Protein AF-A0A6G7VFI0-F1 (afdb_monomer_lite)

Structure (mmCIF, N/CA/C/O backbone):
data_AF-A0A6G7VFI0-F1
#
_entry.id   AF-A0A6G7VFI0-F1
#
loop_
_atom_site.group_PDB
_atom_site.id
_atom_site.type_symbol
_atom_site.label_atom_id
_atom_site.label_alt_id
_atom_site.label_comp_id
_atom_site.label_asym_id
_atom_site.label_entity_id
_atom_site.label_seq_id
_atom_site.pdbx_PDB_ins_code
_atom_site.Cartn_x
_atom_site.Cartn_y
_atom_site.Cartn_z
_atom_site.occupancy
_atom_site.B_iso_or_equiv
_atom_site.auth_seq_id
_atom_site.auth_comp_id
_atom_site.auth_asym_id
_atom_site.auth_atom_id
_atom_site.pdbx_PDB_model_num
ATOM 1 N N . MET A 1 1 ? 1.773 -13.039 -9.405 1.00 52.56 1 MET A N 1
ATOM 2 C CA . MET A 1 1 ? 1.370 -11.968 -8.465 1.00 52.56 1 MET A CA 1
ATOM 3 C C . MET A 1 1 ? -0.123 -11.986 -8.115 1.00 52.56 1 MET A C 1
ATOM 5 O O . MET A 1 1 ? -0.475 -11.461 -7.069 1.00 52.56 1 MET A O 1
ATOM 9 N N . ARG A 1 2 ? -0.997 -12.637 -8.907 1.00 51.47 2 ARG A N 1
ATOM 10 C CA . ARG A 1 2 ? -2.443 -12.741 -8.614 1.00 51.47 2 ARG A CA 1
ATOM 11 C C . ARG A 1 2 ? -2.780 -13.396 -7.259 1.00 51.47 2 ARG A C 1
ATOM 13 O O . ARG A 1 2 ? -3.745 -12.981 -6.633 1.00 51.47 2 ARG A O 1
ATOM 20 N N . ASP A 1 3 ? -1.955 -14.316 -6.753 1.00 49.97 3 ASP A N 1
ATOM 21 C CA . ASP A 1 3 ? -2.205 -14.974 -5.455 1.00 49.97 3 ASP A CA 1
ATOM 22 C C . ASP A 1 3 ? -1.986 -14.074 -4.225 1.00 49.97 3 ASP A C 1
ATOM 24 O O . ASP A 1 3 ? -2.627 -14.264 -3.196 1.00 49.97 3 ASP A O 1
ATOM 28 N N . ILE A 1 4 ? -1.131 -13.049 -4.318 1.00 53.72 4 ILE A N 1
ATOM 29 C CA . ILE A 1 4 ? -0.863 -12.128 -3.194 1.00 53.72 4 ILE A CA 1
ATOM 30 C C . ILE A 1 4 ? -2.035 -11.153 -3.000 1.00 53.72 4 ILE A C 1
ATOM 32 O O . ILE A 1 4 ? -2.359 -10.759 -1.883 1.00 53.72 4 ILE A O 1
ATOM 36 N N . ILE A 1 5 ? -2.740 -10.835 -4.084 1.00 53.03 5 ILE A N 1
ATOM 37 C CA . ILE A 1 5 ? -3.929 -9.982 -4.082 1.00 53.03 5 ILE A CA 1
ATOM 38 C C . ILE A 1 5 ? -5.110 -10.702 -3.404 1.00 53.03 5 ILE A C 1
ATOM 40 O O . ILE A 1 5 ? -5.925 -10.070 -2.728 1.00 53.03 5 ILE A O 1
ATOM 44 N N . ALA A 1 6 ? -5.175 -12.035 -3.484 1.00 54.34 6 ALA A N 1
ATOM 45 C CA . ALA A 1 6 ? -6.183 -12.825 -2.775 1.00 54.34 6 ALA A CA 1
ATOM 46 C C . ALA A 1 6 ? -6.020 -12.770 -1.238 1.00 54.34 6 ALA A C 1
ATOM 48 O O . ALA A 1 6 ? -7.015 -12.859 -0.520 1.00 54.34 6 ALA A O 1
ATOM 49 N N . LEU A 1 7 ? -4.808 -12.528 -0.716 1.00 52.75 7 LEU A N 1
ATOM 50 C CA . LEU A 1 7 ? -4.559 -12.364 0.727 1.00 52.75 7 LEU A CA 1
ATOM 51 C C . LEU A 1 7 ? -5.041 -11.017 1.291 1.00 52.75 7 LEU A C 1
ATOM 53 O O . LEU A 1 7 ? -5.249 -10.907 2.497 1.00 52.75 7 LEU A O 1
ATOM 57 N N . GLY A 1 8 ? -5.308 -10.013 0.450 1.00 52.78 8 GLY A N 1
ATOM 58 C CA . GLY A 1 8 ? -5.827 -8.704 0.876 1.00 52.78 8 GLY A CA 1
ATOM 59 C C . GLY A 1 8 ? -7.270 -8.716 1.411 1.00 52.78 8 GLY A C 1
ATOM 60 O O . GLY A 1 8 ? -7.904 -7.663 1.468 1.00 52.78 8 GLY A O 1
ATOM 61 N N . LEU A 1 9 ? -7.833 -9.890 1.713 1.00 57.16 9 LEU A N 1
ATOM 62 C CA . LEU A 1 9 ? -9.198 -10.067 2.219 1.00 57.16 9 LEU A CA 1
ATOM 63 C C . LEU A 1 9 ? -9.330 -9.752 3.714 1.00 57.16 9 LEU A C 1
ATOM 65 O O . LEU A 1 9 ? -10.438 -9.497 4.179 1.00 57.16 9 LEU A O 1
ATOM 69 N N . ARG A 1 10 ? -8.224 -9.750 4.467 1.00 66.12 10 ARG A N 1
ATOM 70 C CA . ARG A 1 10 ? -8.226 -9.381 5.887 1.00 66.12 10 ARG A CA 1
ATOM 71 C C . ARG A 1 10 ? -7.400 -8.127 6.108 1.00 66.12 10 ARG A C 1
ATOM 73 O O . ARG A 1 10 ? -6.215 -8.087 5.783 1.00 66.12 10 ARG A O 1
ATOM 80 N N . ALA A 1 11 ? -8.054 -7.114 6.667 1.00 69.12 11 ALA A N 1
ATOM 81 C CA . ALA A 1 11 ? -7.445 -5.864 7.091 1.00 69.12 11 ALA A CA 1
ATOM 82 C C . ALA A 1 11 ? -6.630 -6.083 8.377 1.00 69.12 11 ALA A C 1
ATOM 84 O O . ALA A 1 11 ? -7.032 -5.683 9.467 1.00 69.12 11 ALA A O 1
ATOM 85 N N . GLU A 1 12 ? -5.513 -6.794 8.241 1.00 79.38 12 GLU A N 1
ATOM 86 C CA . GLU A 1 12 ? -4.607 -7.147 9.331 1.00 79.38 12 GLU A CA 1
ATOM 87 C C . GLU A 1 12 ? -3.236 -6.478 9.128 1.00 79.38 12 GLU A C 1
ATOM 89 O O . GLU A 1 12 ? -2.783 -6.347 7.985 1.00 79.38 12 GLU A O 1
ATOM 94 N N . PRO A 1 13 ? -2.543 -6.072 10.210 1.00 79.00 13 PRO A N 1
ATOM 95 C CA . PRO A 1 13 ? -1.251 -5.387 10.115 1.00 79.00 13 PRO A CA 1
ATOM 96 C C . PRO A 1 13 ? -0.196 -6.181 9.334 1.00 79.00 13 PRO A C 1
ATOM 98 O O . PRO A 1 13 ? 0.481 -5.630 8.471 1.00 79.00 13 PRO A O 1
ATOM 101 N N . ASP A 1 14 ? -0.111 -7.488 9.582 1.00 83.38 14 ASP A N 1
ATOM 102 C CA . ASP A 1 14 ? 0.837 -8.391 8.917 1.00 83.38 14 ASP A CA 1
ATOM 103 C C . ASP A 1 14 ? 0.576 -8.489 7.399 1.00 83.38 14 ASP A C 1
ATOM 105 O O . ASP A 1 14 ? 1.501 -8.469 6.583 1.00 83.38 14 ASP A O 1
ATOM 109 N N . THR A 1 15 ? -0.699 -8.489 6.995 1.00 83.88 15 THR A N 1
ATOM 110 C CA . THR A 1 15 ? -1.102 -8.446 5.583 1.00 83.88 15 THR A CA 1
ATOM 111 C C . THR A 1 15 ? -0.697 -7.122 4.936 1.00 83.88 15 THR A C 1
ATOM 113 O O . THR A 1 15 ? -0.191 -7.121 3.814 1.00 83.88 15 THR A O 1
ATOM 116 N N . ALA A 1 16 ? -0.868 -5.997 5.640 1.00 83.81 16 ALA A N 1
ATOM 117 C CA . ALA A 1 16 ? -0.460 -4.677 5.160 1.00 83.81 16 ALA A CA 1
ATOM 118 C C . ALA A 1 16 ? 1.038 -4.641 4.826 1.00 83.81 16 ALA A C 1
ATOM 120 O O . ALA A 1 16 ? 1.431 -4.214 3.740 1.00 83.81 16 ALA A O 1
ATOM 121 N N . GLU A 1 17 ? 1.871 -5.140 5.738 1.00 84.75 17 GLU A N 1
ATOM 122 C CA . GLU A 1 17 ? 3.325 -5.167 5.579 1.00 84.75 17 GLU A CA 1
ATOM 123 C C . GLU A 1 17 ? 3.759 -6.058 4.411 1.00 84.75 17 GLU A C 1
ATOM 125 O O . GLU A 1 17 ? 4.590 -5.649 3.596 1.00 84.75 17 GLU A O 1
ATOM 130 N N . LYS A 1 18 ? 3.151 -7.240 4.263 1.00 86.31 18 LYS A N 1
ATOM 131 C CA . LYS A 1 18 ? 3.430 -8.154 3.143 1.00 86.31 18 LYS A CA 1
ATOM 132 C C . LYS A 1 18 ? 3.061 -7.551 1.788 1.00 86.31 18 LYS A C 1
ATOM 134 O O . LYS A 1 18 ? 3.819 -7.707 0.829 1.00 86.31 18 LYS A O 1
ATOM 139 N N . LEU A 1 19 ? 1.933 -6.844 1.703 1.00 84.19 19 LEU A N 1
ATOM 140 C CA . LEU A 1 19 ? 1.509 -6.162 0.477 1.00 84.19 19 LEU A CA 1
ATOM 141 C C . LEU A 1 19 ? 2.468 -5.022 0.111 1.00 84.19 19 LEU A C 1
ATOM 143 O O . LEU A 1 19 ? 2.912 -4.937 -1.034 1.00 84.19 19 LEU A O 1
ATOM 147 N N . VAL A 1 20 ? 2.861 -4.198 1.086 1.00 88.00 20 VAL A N 1
ATOM 148 C CA . VAL A 1 20 ? 3.849 -3.125 0.883 1.00 88.00 20 VAL A CA 1
ATOM 149 C C . VAL A 1 20 ? 5.193 -3.694 0.428 1.00 88.00 20 VAL A C 1
ATOM 151 O O . VAL A 1 20 ? 5.764 -3.220 -0.555 1.00 88.00 20 VAL A O 1
ATOM 154 N N . ALA A 1 21 ? 5.690 -4.737 1.098 1.00 87.81 21 ALA A N 1
ATOM 155 C CA . ALA A 1 21 ? 6.946 -5.387 0.738 1.00 87.81 21 ALA A CA 1
ATOM 156 C C . ALA A 1 21 ? 6.903 -5.973 -0.683 1.00 87.81 21 ALA A C 1
ATOM 158 O O . ALA A 1 21 ? 7.886 -5.879 -1.418 1.00 87.81 21 ALA A O 1
ATOM 159 N N . CYS A 1 22 ? 5.764 -6.539 -1.092 1.00 85.00 22 CYS A N 1
ATOM 160 C CA . CYS A 1 22 ? 5.568 -7.047 -2.445 1.00 85.00 22 CYS A CA 1
ATOM 161 C C . CYS A 1 22 ? 5.656 -5.927 -3.491 1.00 85.00 22 CYS A C 1
ATOM 163 O O . CYS A 1 22 ? 6.433 -6.053 -4.438 1.00 85.00 22 CYS A O 1
ATOM 165 N N . ALA A 1 23 ? 4.936 -4.819 -3.287 1.00 85.69 23 ALA A N 1
ATOM 166 C CA . ALA A 1 23 ? 4.971 -3.674 -4.195 1.00 85.69 23 ALA A CA 1
ATOM 167 C C . ALA A 1 23 ? 6.394 -3.106 -4.338 1.00 85.69 23 ALA A C 1
ATOM 169 O O . ALA A 1 23 ? 6.890 -2.926 -5.445 1.00 85.69 23 ALA A O 1
ATOM 170 N N . LEU A 1 24 ? 7.102 -2.910 -3.220 1.00 85.19 24 LEU A N 1
ATOM 171 C CA . LEU A 1 24 ? 8.461 -2.358 -3.233 1.00 85.19 24 LEU A CA 1
ATOM 172 C C . LEU A 1 24 ? 9.498 -3.303 -3.858 1.00 85.19 24 LEU A C 1
ATOM 174 O O . LEU A 1 24 ? 10.473 -2.837 -4.447 1.00 85.19 24 LEU A O 1
ATOM 178 N N . ARG A 1 25 ? 9.300 -4.622 -3.758 1.00 88.62 25 ARG A N 1
ATOM 179 C CA . ARG A 1 25 ? 10.179 -5.628 -4.378 1.00 88.62 25 ARG A CA 1
ATOM 180 C C . ARG A 1 25 ? 9.979 -5.739 -5.892 1.00 88.62 25 ARG A C 1
ATOM 182 O O . ARG A 1 25 ? 10.895 -6.175 -6.589 1.00 88.62 25 ARG A O 1
ATOM 189 N N . HIS A 1 26 ? 8.814 -5.342 -6.399 1.00 82.44 26 HIS A N 1
ATOM 190 C CA . HIS A 1 26 ? 8.457 -5.420 -7.816 1.00 82.44 26 HIS A CA 1
ATOM 191 C C . HIS A 1 26 ? 8.047 -4.047 -8.375 1.00 82.44 26 HIS A C 1
ATOM 193 O O . HIS A 1 26 ? 6.921 -3.874 -8.838 1.00 82.44 26 HIS A O 1
ATOM 199 N N . PRO A 1 27 ? 8.969 -3.068 -8.396 1.00 79.62 27 PRO A N 1
ATOM 200 C CA . PRO A 1 27 ? 8.642 -1.674 -8.695 1.00 79.62 27 PRO A CA 1
ATOM 201 C C . PRO A 1 27 ? 8.165 -1.415 -10.131 1.00 79.62 27 PRO A C 1
ATOM 203 O O . PRO A 1 27 ? 7.596 -0.360 -10.416 1.00 79.62 27 PRO A O 1
ATOM 206 N N . THR A 1 28 ? 8.419 -2.354 -11.044 1.00 86.00 28 THR A N 1
ATOM 207 C CA . THR A 1 28 ? 7.969 -2.304 -12.439 1.00 86.00 28 THR A CA 1
ATOM 208 C C . THR A 1 28 ? 6.514 -2.739 -12.611 1.00 86.00 28 THR A C 1
ATOM 210 O O . THR A 1 28 ? 5.903 -2.371 -13.614 1.00 86.00 28 THR A O 1
ATOM 213 N N . ASP A 1 29 ? 5.931 -3.463 -11.648 1.00 86.56 29 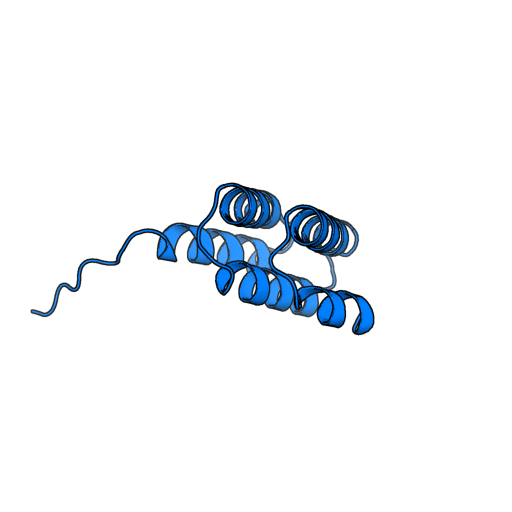ASP A N 1
ATOM 214 C CA . ASP A 1 29 ? 4.522 -3.870 -11.684 1.00 86.56 29 ASP A CA 1
ATOM 215 C C . ASP A 1 29 ? 3.630 -2.764 -11.105 1.00 86.56 29 ASP A C 1
ATOM 217 O O . ASP A 1 29 ? 3.115 -2.816 -9.986 1.00 86.56 29 ASP A O 1
ATOM 221 N N . VAL A 1 30 ? 3.487 -1.700 -11.894 1.00 87.19 30 VAL A N 1
ATOM 222 C CA . VAL A 1 30 ? 2.709 -0.514 -11.519 1.00 87.19 30 VAL A CA 1
ATOM 223 C C . VAL A 1 30 ? 1.234 -0.853 -11.299 1.00 87.19 30 VAL A C 1
ATOM 225 O O . VAL A 1 30 ? 0.605 -0.260 -10.426 1.00 87.19 30 VAL A O 1
ATOM 228 N N . VAL A 1 31 ? 0.686 -1.805 -12.061 1.00 88.31 31 VAL A N 1
ATOM 229 C CA . VAL A 1 31 ? -0.723 -2.211 -11.957 1.00 88.31 31 VAL A CA 1
ATOM 230 C C . VAL A 1 31 ? -0.974 -2.889 -10.615 1.00 88.31 31 VAL A C 1
ATOM 232 O O . VAL A 1 31 ? -1.866 -2.460 -9.885 1.00 88.31 31 VAL A O 1
ATOM 235 N N . ALA A 1 32 ? -0.146 -3.870 -10.242 1.00 85.50 32 ALA A N 1
ATOM 236 C CA . ALA A 1 32 ? -0.254 -4.508 -8.934 1.00 85.50 32 ALA A CA 1
ATOM 237 C C . ALA A 1 32 ? -0.033 -3.505 -7.791 1.00 85.50 32 ALA A C 1
ATOM 239 O O . ALA A 1 32 ? -0.741 -3.544 -6.786 1.00 85.50 32 ALA A O 1
ATOM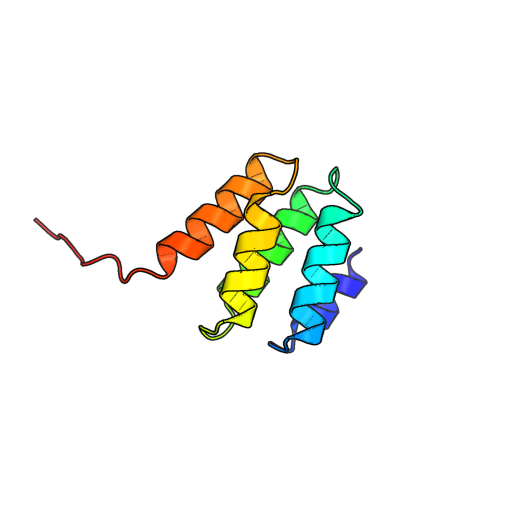 240 N N . GLY A 1 33 ? 0.905 -2.565 -7.953 1.00 88.00 33 GLY A N 1
ATOM 241 C CA . GLY A 1 33 ? 1.137 -1.497 -6.981 1.00 88.00 33 GLY A CA 1
ATOM 242 C C . GLY A 1 33 ? -0.088 -0.603 -6.752 1.00 88.00 33 GLY A C 1
ATOM 243 O O . GLY A 1 33 ? -0.401 -0.283 -5.607 1.00 88.00 33 GLY A O 1
ATOM 244 N N . ILE A 1 34 ? -0.810 -0.228 -7.814 1.00 90.12 34 ILE A N 1
ATOM 245 C CA . ILE A 1 34 ? -2.052 0.557 -7.702 1.00 90.12 34 ILE A CA 1
ATOM 246 C C . ILE A 1 34 ? -3.151 -0.261 -7.018 1.00 90.12 34 ILE A C 1
ATOM 248 O O . ILE A 1 34 ? -3.791 0.243 -6.099 1.00 90.12 34 ILE A O 1
ATOM 252 N N . GLU A 1 35 ? -3.333 -1.525 -7.400 1.00 89.38 35 GLU A N 1
ATOM 253 C CA . GLU A 1 35 ? -4.362 -2.388 -6.807 1.00 89.38 35 GLU A CA 1
ATOM 254 C C . GLU A 1 35 ? -4.132 -2.606 -5.300 1.00 89.38 35 GLU A C 1
ATOM 256 O O . GLU A 1 35 ? -5.074 -2.607 -4.506 1.00 89.38 35 GLU A O 1
ATOM 261 N N . ILE A 1 36 ? -2.867 -2.706 -4.876 1.00 88.94 36 ILE A N 1
ATOM 262 C CA . ILE A 1 36 ? -2.485 -2.748 -3.459 1.00 88.94 36 ILE A CA 1
ATOM 263 C C . ILE A 1 36 ? -2.878 -1.451 -2.739 1.00 88.94 36 ILE A C 1
ATOM 265 O O . ILE A 1 36 ? -3.449 -1.509 -1.648 1.00 88.94 36 ILE A O 1
ATOM 269 N N . VAL A 1 37 ? -2.598 -0.284 -3.333 1.00 91.25 37 VAL A N 1
ATOM 270 C CA . VAL A 1 37 ? -2.980 1.017 -2.757 1.00 91.25 37 VAL A CA 1
ATOM 271 C C . VAL A 1 37 ? -4.495 1.114 -2.588 1.00 91.25 37 VAL A C 1
ATOM 273 O O . VAL A 1 37 ? -4.962 1.499 -1.516 1.00 91.25 37 VAL A O 1
ATOM 276 N N . GLU A 1 38 ? -5.264 0.747 -3.613 1.00 89.00 38 GLU A N 1
ATOM 277 C CA . GLU A 1 38 ? -6.728 0.783 -3.569 1.00 89.00 38 GLU A CA 1
ATOM 278 C C . GLU A 1 38 ? -7.283 -0.164 -2.503 1.00 89.00 38 GLU A C 1
ATOM 280 O O . GLU A 1 38 ? -8.123 0.240 -1.699 1.00 89.00 38 GLU A O 1
ATOM 285 N N . ARG A 1 39 ? -6.740 -1.382 -2.401 1.00 87.19 39 ARG A N 1
ATOM 286 C CA . ARG A 1 39 ? -7.154 -2.342 -1.372 1.00 87.19 39 ARG A CA 1
ATOM 287 C C . ARG A 1 39 ? -6.896 -1.821 0.043 1.00 87.19 39 ARG A C 1
ATOM 289 O O . ARG A 1 39 ? -7.763 -1.941 0.904 1.00 87.19 39 ARG A O 1
ATOM 296 N N . ILE A 1 40 ? -5.723 -1.232 0.287 1.00 88.44 40 ILE A N 1
ATOM 297 C CA . ILE A 1 40 ? -5.363 -0.669 1.597 1.00 88.44 40 ILE A CA 1
ATOM 298 C C . ILE A 1 40 ? -6.217 0.567 1.912 1.00 88.44 40 ILE A C 1
ATOM 300 O O . ILE A 1 40 ? -6.599 0.776 3.063 1.00 88.44 40 ILE A O 1
ATOM 304 N N . ARG A 1 41 ? -6.554 1.388 0.911 1.00 87.81 41 ARG A N 1
ATOM 305 C CA . ARG A 1 41 ? -7.437 2.555 1.077 1.00 87.81 41 ARG A CA 1
ATOM 306 C C . ARG A 1 41 ? -8.828 2.159 1.575 1.00 87.81 41 ARG A C 1
ATOM 308 O O . ARG A 1 41 ? -9.411 2.897 2.371 1.00 87.81 41 ARG A O 1
ATOM 315 N N . ASP A 1 42 ? -9.342 1.022 1.124 1.00 87.31 42 ASP A N 1
ATOM 316 C CA . ASP A 1 42 ? -10.685 0.556 1.471 1.00 87.31 42 ASP A CA 1
ATOM 317 C C . ASP A 1 42 ? -10.743 -0.105 2.866 1.00 87.31 42 ASP A C 1
ATOM 319 O O . ASP A 1 42 ? -11.822 -0.373 3.396 1.00 87.31 42 ASP A O 1
ATOM 323 N N . TRP A 1 43 ? -9.593 -0.326 3.513 1.00 86.62 43 TRP A N 1
ATOM 324 C CA . TRP A 1 43 ? -9.532 -0.826 4.884 1.00 86.62 43 TRP A CA 1
ATOM 325 C C . TRP A 1 43 ? -9.974 0.220 5.927 1.00 86.62 43 TRP A C 1
ATOM 327 O O . TRP A 1 43 ? -9.809 1.433 5.710 1.00 86.62 43 TRP A O 1
ATOM 337 N N . PRO A 1 44 ? -10.492 -0.232 7.095 1.00 84.19 44 PRO A N 1
ATOM 338 C CA . PRO A 1 44 ? -10.808 0.647 8.214 1.00 84.19 44 PRO A CA 1
ATOM 339 C C . PRO A 1 44 ? -9.643 1.575 8.544 1.00 84.19 44 PRO A C 1
ATOM 341 O O . PRO A 1 44 ? -8.474 1.184 8.496 1.00 84.19 44 PRO A O 1
ATOM 344 N N . ARG A 1 45 ? -9.961 2.825 8.883 1.00 81.50 45 ARG A N 1
ATOM 345 C CA . ARG A 1 45 ? -8.937 3.787 9.286 1.00 81.50 45 ARG A CA 1
ATOM 346 C C . ARG A 1 45 ? -8.205 3.277 10.521 1.00 81.50 45 ARG A C 1
ATOM 348 O O . ARG A 1 45 ? -8.820 2.803 11.472 1.00 81.50 45 ARG A O 1
ATOM 355 N N . GLY A 1 46 ? -6.887 3.401 10.494 1.00 84.12 46 GLY A N 1
ATOM 356 C CA . GLY A 1 46 ? -6.021 2.900 11.544 1.00 84.12 46 GLY A CA 1
ATOM 357 C C . GLY A 1 46 ? -4.566 3.221 11.248 1.00 84.12 46 GLY A C 1
ATOM 358 O O . GLY A 1 46 ? -4.175 3.430 10.099 1.00 84.12 46 GLY A O 1
ATOM 359 N N . SER A 1 47 ? -3.748 3.222 12.296 1.00 84.69 47 SER A N 1
ATOM 360 C CA . SER A 1 47 ? -2.328 3.570 12.203 1.00 84.69 47 SER A CA 1
ATOM 361 C C . SER A 1 47 ? -1.547 2.672 11.238 1.00 84.69 47 SER A C 1
ATOM 363 O O . SER A 1 47 ? -0.599 3.131 10.610 1.00 84.69 47 SER A O 1
ATOM 365 N N . TRP A 1 48 ? -1.939 1.406 11.082 1.00 85.19 48 TRP A N 1
ATOM 366 C CA . TRP A 1 48 ? -1.312 0.464 10.149 1.00 85.19 48 TRP A CA 1
ATOM 367 C C . TRP A 1 48 ? -1.670 0.752 8.688 1.00 85.19 48 TRP A C 1
ATOM 369 O O . TRP A 1 48 ? -0.786 0.691 7.836 1.00 85.19 48 TRP A O 1
ATOM 379 N N . ARG A 1 49 ? -2.917 1.144 8.394 1.00 88.31 49 ARG A N 1
ATOM 380 C CA . ARG A 1 49 ? -3.323 1.588 7.053 1.00 88.31 49 ARG A CA 1
ATOM 381 C C . ARG A 1 49 ? -2.496 2.796 6.629 1.00 88.31 49 ARG A C 1
ATOM 383 O O . ARG A 1 49 ? -1.899 2.790 5.555 1.00 88.31 49 ARG A O 1
ATOM 390 N N . ASP A 1 50 ? -2.446 3.816 7.481 1.00 90.00 50 ASP A N 1
ATOM 391 C CA . ASP A 1 50 ? -1.748 5.061 7.163 1.00 90.00 50 ASP A CA 1
ATOM 392 C C . ASP A 1 50 ? -0.238 4.828 7.031 1.00 90.00 50 ASP A C 1
ATOM 394 O O . ASP A 1 50 ? 0.389 5.352 6.112 1.00 90.00 50 ASP A O 1
ATOM 398 N N . LYS A 1 51 ? 0.350 3.970 7.877 1.00 90.50 51 LYS A N 1
ATOM 399 C CA . LYS A 1 51 ? 1.748 3.533 7.728 1.00 90.50 51 LYS A CA 1
ATOM 400 C C . LYS A 1 51 ? 1.996 2.826 6.397 1.00 90.50 51 LYS A C 1
ATOM 402 O O . LYS A 1 51 ? 2.995 3.117 5.746 1.00 90.50 51 LYS A O 1
ATOM 407 N N . ALA A 1 52 ? 1.104 1.929 5.982 1.00 90.62 52 ALA A N 1
ATOM 408 C CA . ALA A 1 52 ? 1.252 1.196 4.732 1.00 90.62 52 ALA A CA 1
ATOM 409 C C . ALA A 1 52 ? 1.151 2.123 3.508 1.00 90.62 52 ALA A C 1
ATOM 411 O O . ALA A 1 52 ? 2.002 2.071 2.621 1.00 90.62 52 ALA A O 1
ATOM 412 N N . LEU A 1 53 ? 0.184 3.046 3.495 1.00 92.19 53 LEU A N 1
ATOM 413 C CA . LEU A 1 53 ? 0.077 4.066 2.447 1.00 92.19 53 LEU A CA 1
ATOM 414 C C . LEU A 1 53 ? 1.277 5.033 2.461 1.00 92.19 53 LEU A C 1
ATOM 416 O O . LEU A 1 53 ? 1.787 5.396 1.406 1.00 92.19 53 LEU A O 1
ATOM 420 N N . CYS A 1 54 ? 1.791 5.401 3.637 1.00 93.81 54 CYS A N 1
ATOM 421 C CA . CYS A 1 54 ? 2.999 6.222 3.772 1.00 93.81 54 CYS A CA 1
ATOM 422 C C . CYS A 1 54 ? 4.263 5.501 3.271 1.00 93.81 54 CYS A C 1
ATOM 424 O O . CYS A 1 54 ? 5.171 6.127 2.730 1.00 93.81 54 CYS A O 1
ATOM 426 N N . ALA A 1 55 ? 4.337 4.176 3.395 1.00 92.69 55 ALA A N 1
ATOM 427 C CA . ALA A 1 55 ? 5.417 3.407 2.789 1.00 92.69 55 ALA A CA 1
ATOM 428 C C . ALA A 1 55 ? 5.293 3.370 1.254 1.00 92.69 55 ALA A C 1
ATOM 430 O O . ALA A 1 55 ? 6.287 3.545 0.549 1.00 92.69 55 ALA A O 1
ATOM 431 N N . LEU A 1 56 ? 4.073 3.210 0.731 1.00 92.38 56 LEU A N 1
ATOM 432 C CA . LEU A 1 56 ? 3.804 3.182 -0.712 1.00 92.38 56 LEU A CA 1
ATOM 433 C C . LEU A 1 56 ? 3.970 4.547 -1.392 1.00 92.38 56 LEU A C 1
ATOM 435 O O . LEU A 1 56 ? 4.270 4.587 -2.584 1.00 92.38 56 LEU A O 1
ATOM 439 N N . SER A 1 57 ? 3.869 5.665 -0.668 1.00 93.12 57 SER A N 1
ATOM 440 C CA . SER A 1 57 ? 4.178 6.988 -1.236 1.00 93.12 57 SER A CA 1
ATOM 441 C C . SER A 1 57 ? 5.649 7.131 -1.644 1.00 93.12 57 SER A C 1
ATOM 443 O O . SER A 1 57 ? 5.974 7.951 -2.498 1.00 93.12 57 SER A O 1
ATOM 445 N N . ARG A 1 58 ? 6.542 6.287 -1.111 1.00 91.38 58 ARG A N 1
ATOM 446 C CA . ARG A 1 58 ? 7.968 6.230 -1.481 1.00 91.38 58 ARG A CA 1
ATOM 447 C C . ARG A 1 58 ? 8.259 5.276 -2.642 1.00 91.38 58 ARG A C 1
ATOM 449 O O . ARG A 1 58 ? 9.422 5.036 -2.959 1.00 91.38 58 ARG A O 1
ATOM 456 N N . HIS A 1 59 ? 7.229 4.695 -3.253 1.00 90.06 59 HIS A N 1
ATOM 457 C CA . HIS A 1 59 ? 7.392 3.761 -4.357 1.00 90.06 59 HIS A CA 1
ATOM 458 C C . HIS A 1 59 ? 8.029 4.463 -5.580 1.00 90.06 59 HIS A C 1
ATOM 460 O O . HIS A 1 59 ? 7.613 5.569 -5.928 1.00 90.06 59 HIS A O 1
ATOM 466 N N . PRO A 1 60 ? 9.002 3.842 -6.278 1.00 90.19 60 PRO A N 1
ATOM 467 C CA . PRO A 1 60 ? 9.726 4.482 -7.388 1.00 90.19 60 PRO A CA 1
ATOM 468 C C . PRO A 1 60 ? 8.838 4.811 -8.596 1.00 90.19 60 PRO A C 1
ATOM 470 O O . PRO A 1 60 ? 9.124 5.736 -9.353 1.00 90.19 60 PRO A O 1
ATOM 473 N N . SER A 1 61 ? 7.733 4.084 -8.779 1.00 91.50 61 SER A N 1
ATOM 474 C CA . SER A 1 61 ? 6.693 4.488 -9.730 1.00 91.50 61 SER A CA 1
ATOM 475 C C . SER A 1 61 ? 5.920 5.700 -9.211 1.00 91.50 61 SER A C 1
ATOM 477 O O . SER A 1 61 ? 5.193 5.608 -8.219 1.00 91.50 61 SER A O 1
ATOM 479 N N . CYS A 1 62 ? 6.002 6.805 -9.957 1.00 91.50 62 CYS A N 1
ATOM 480 C CA . CYS A 1 62 ? 5.265 8.039 -9.685 1.00 91.50 62 CYS A CA 1
ATOM 481 C C . CYS A 1 62 ? 3.742 7.818 -9.611 1.00 91.50 62 CYS A C 1
ATOM 483 O O . CYS A 1 62 ? 3.060 8.498 -8.847 1.00 91.50 62 CYS A O 1
ATOM 485 N N . LEU A 1 63 ? 3.200 6.857 -10.371 1.00 91.81 63 LEU A N 1
ATOM 486 C CA . LEU A 1 63 ? 1.766 6.551 -10.355 1.00 91.81 63 LEU A CA 1
ATOM 487 C C . LEU A 1 63 ? 1.332 5.920 -9.027 1.00 91.81 63 LEU A C 1
ATOM 489 O O . LEU A 1 63 ? 0.353 6.370 -8.435 1.00 91.81 63 LEU A O 1
ATOM 493 N N . VAL A 1 64 ? 2.088 4.934 -8.535 1.00 91.31 64 VAL A N 1
ATOM 494 C CA . VAL A 1 64 ? 1.817 4.271 -7.246 1.00 91.31 64 VAL A CA 1
ATOM 495 C C . VAL A 1 64 ? 2.009 5.255 -6.092 1.00 91.31 64 VAL A C 1
ATOM 497 O O . VAL A 1 64 ? 1.145 5.362 -5.225 1.00 91.31 64 VAL A O 1
ATOM 500 N N . SER A 1 65 ? 3.098 6.029 -6.127 1.00 92.12 65 SER A N 1
ATOM 501 C CA . SER A 1 65 ? 3.403 7.055 -5.126 1.00 92.12 65 SER A CA 1
ATOM 502 C C . SER A 1 65 ? 2.264 8.077 -4.996 1.00 92.12 65 SER A C 1
ATOM 504 O O . SER A 1 65 ? 1.693 8.235 -3.915 1.00 92.12 65 SER A O 1
ATOM 506 N N . LYS A 1 66 ? 1.825 8.674 -6.113 1.00 93.69 66 LYS A N 1
ATOM 507 C CA . LYS A 1 66 ? 0.706 9.632 -6.127 1.00 93.69 66 LYS A CA 1
ATOM 508 C C . LYS A 1 66 ? -0.616 9.007 -5.689 1.00 93.69 66 LYS A C 1
ATOM 510 O O . LYS A 1 66 ? -1.417 9.671 -5.033 1.00 93.69 66 LYS A O 1
ATOM 515 N N . ALA A 1 67 ? -0.882 7.755 -6.060 1.00 92.88 67 ALA A N 1
ATOM 516 C CA . ALA A 1 67 ? -2.091 7.059 -5.626 1.00 92.88 67 ALA A CA 1
ATOM 517 C C . ALA A 1 67 ? -2.112 6.880 -4.097 1.00 92.88 67 ALA A C 1
ATOM 519 O O . ALA A 1 67 ? -3.148 7.097 -3.458 1.00 92.88 67 ALA A O 1
ATOM 520 N N . ALA A 1 68 ? -0.967 6.540 -3.501 1.00 92.62 68 ALA A N 1
ATOM 521 C CA . ALA A 1 68 ? -0.829 6.386 -2.060 1.00 92.62 68 ALA A CA 1
ATOM 522 C C . ALA A 1 68 ? -0.981 7.727 -1.322 1.00 92.62 68 ALA A C 1
ATOM 524 O O . ALA A 1 68 ? -1.731 7.812 -0.349 1.00 92.62 68 ALA A O 1
ATOM 525 N N . GLU A 1 69 ? -0.364 8.798 -1.830 1.00 93.31 69 GLU A N 1
ATOM 526 C CA . GLU A 1 69 ? -0.515 10.160 -1.294 1.00 93.31 69 GLU A CA 1
ATOM 527 C C . GLU A 1 69 ? -1.969 10.638 -1.322 1.00 93.31 69 GLU A C 1
ATOM 529 O O . GLU A 1 69 ? -2.485 11.129 -0.318 1.00 93.31 69 GLU A O 1
ATOM 534 N N . ARG A 1 70 ? -2.674 10.440 -2.443 1.00 92.00 70 ARG A N 1
ATOM 535 C CA . ARG A 1 70 ? -4.106 10.765 -2.540 1.00 92.00 70 ARG A CA 1
ATOM 536 C C . ARG A 1 70 ? -4.938 9.965 -1.547 1.00 92.00 70 ARG A C 1
ATOM 538 O O . ARG A 1 70 ? -5.870 10.504 -0.965 1.00 92.00 70 ARG A O 1
ATOM 545 N N . SER A 1 71 ? -4.597 8.698 -1.333 1.00 90.12 71 SER A N 1
ATOM 546 C CA . SER A 1 71 ? -5.308 7.829 -0.388 1.00 90.12 71 SER A CA 1
ATOM 547 C C . SER A 1 71 ? -5.080 8.233 1.074 1.00 90.12 71 SER A C 1
ATOM 549 O O . SER A 1 71 ? -5.972 8.030 1.899 1.00 90.12 71 SER A O 1
ATOM 551 N N . LEU A 1 72 ? -3.926 8.836 1.388 1.00 87.62 72 LEU A N 1
ATOM 552 C CA . LEU A 1 72 ? -3.657 9.484 2.677 1.00 87.62 72 LEU A CA 1
ATOM 553 C C . LEU A 1 72 ? -4.435 10.798 2.827 1.00 87.62 72 LEU A C 1
ATOM 555 O O . LEU A 1 72 ? -4.978 11.071 3.890 1.00 87.62 72 LEU A O 1
ATOM 559 N N . GLN A 1 73 ? -4.534 11.605 1.768 1.00 85.00 73 GLN A N 1
ATOM 560 C CA . GLN A 1 73 ? -5.255 12.886 1.795 1.00 85.00 73 GLN A CA 1
ATOM 561 C C . GLN A 1 73 ? -6.779 12.711 1.799 1.00 85.00 73 GLN A C 1
ATOM 563 O O . GLN A 1 73 ? -7.486 13.455 2.471 1.00 85.00 73 GLN A O 1
ATOM 568 N N . ALA A 1 74 ? -7.308 11.674 1.150 1.00 76.25 74 ALA A N 1
ATOM 569 C CA . ALA A 1 74 ? -8.718 11.297 1.261 1.00 76.25 74 ALA A CA 1
ATOM 570 C C . ALA A 1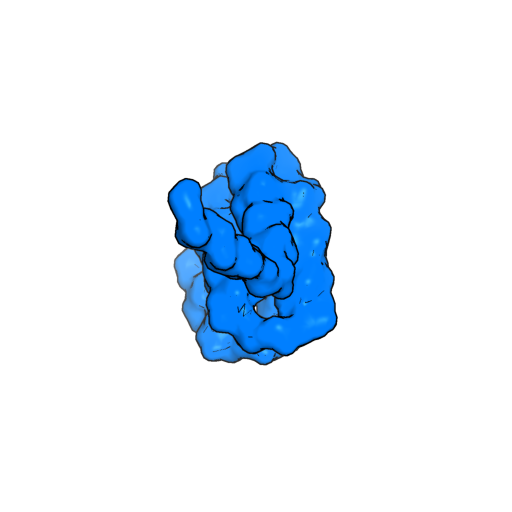 74 ? -9.113 10.898 2.704 1.00 76.25 74 ALA A C 1
ATOM 572 O O . ALA A 1 74 ? -10.298 10.763 3.019 1.00 76.25 74 ALA A O 1
ATOM 573 N N . SER A 1 75 ? -8.135 10.725 3.608 1.00 60.47 75 SER A N 1
ATOM 574 C CA . SER 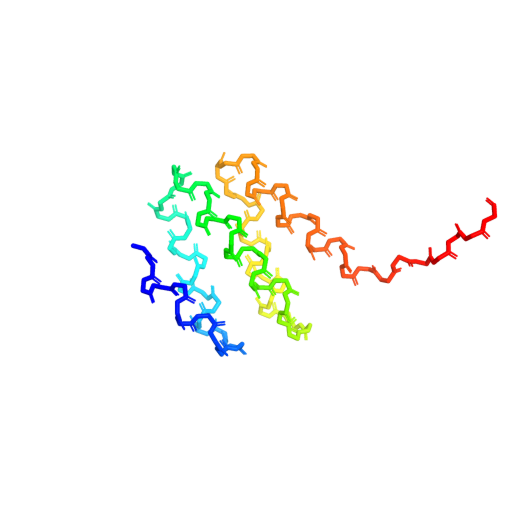A 1 75 ? -8.378 10.554 5.041 1.00 60.47 75 SER A CA 1
ATOM 575 C C . SER A 1 75 ? -8.718 11.862 5.775 1.00 60.47 75 SER A C 1
ATOM 577 O O . SER A 1 75 ? -9.265 11.805 6.875 1.00 60.47 75 SER A O 1
ATOM 579 N N . THR A 1 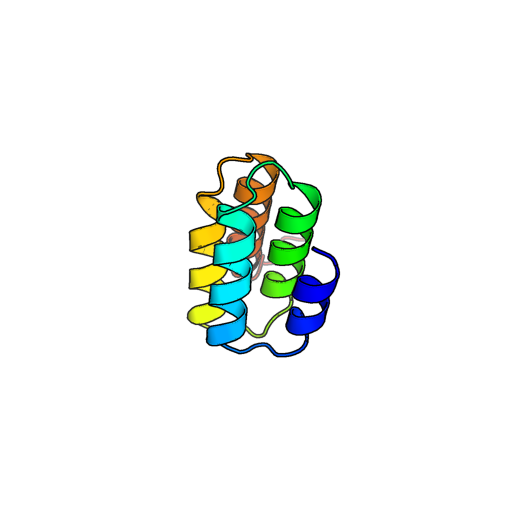76 ? -8.516 13.048 5.199 1.00 51.22 76 THR A N 1
ATOM 580 C CA . THR A 1 76 ? -9.217 14.247 5.691 1.00 51.22 76 THR A CA 1
ATOM 581 C C . THR A 1 76 ? -10.649 14.221 5.162 1.00 51.22 76 THR A C 1
ATOM 583 O O . THR A 1 76 ? -10.816 14.038 3.958 1.00 51.22 76 THR A O 1
ATOM 586 N N . PRO A 1 77 ? -11.696 14.351 6.006 1.00 46.75 77 PRO A N 1
ATOM 587 C CA . PRO A 1 77 ? -13.034 14.584 5.486 1.00 46.75 77 PRO A CA 1
ATOM 588 C C . PRO A 1 77 ? -12.947 15.848 4.639 1.00 46.75 77 PRO A C 1
ATOM 590 O O . PRO A 1 77 ? -12.715 16.940 5.156 1.00 46.75 77 PRO A O 1
ATOM 593 N N . GLN A 1 78 ? -13.045 15.670 3.326 1.00 43.59 78 GLN A N 1
ATOM 594 C CA . GLN A 1 78 ? -13.186 16.760 2.390 1.00 43.59 78 GLN A CA 1
ATOM 595 C C . GLN A 1 78 ? -14.509 17.419 2.768 1.00 43.59 78 GLN A C 1
ATOM 597 O O . GLN A 1 78 ? -15.583 16.895 2.472 1.00 43.59 78 GLN A O 1
ATOM 602 N N . ALA A 1 79 ? -14.415 18.501 3.544 1.00 42.03 79 ALA A N 1
ATOM 603 C CA . ALA A 1 79 ? -15.533 19.372 3.821 1.00 42.03 79 ALA A CA 1
ATOM 604 C C . ALA A 1 79 ? -16.123 19.742 2.464 1.00 42.03 79 ALA A C 1
ATOM 606 O O . ALA A 1 79 ? -15.451 20.294 1.593 1.00 42.03 79 ALA A O 1
ATOM 607 N N . VAL A 1 80 ? -17.360 19.311 2.270 1.00 48.72 80 VAL A N 1
ATOM 608 C CA . VAL A 1 80 ? -18.199 19.684 1.150 1.00 48.72 80 VAL A CA 1
ATOM 609 C C . VAL A 1 80 ? -18.273 21.209 1.100 1.00 48.72 80 VAL A C 1
ATOM 611 O O . VAL A 1 80 ? -18.956 21.824 1.910 1.00 48.72 80 VAL A O 1
ATOM 614 N N . THR A 1 81 ? -17.582 21.831 0.150 1.00 45.38 81 THR A N 1
ATOM 615 C CA . THR A 1 81 ? -17.918 23.194 -0.266 1.00 45.38 81 THR A CA 1
ATOM 616 C C . THR A 1 81 ? -18.733 23.067 -1.538 1.00 45.38 81 THR A C 1
ATOM 618 O O . THR A 1 81 ? -18.207 22.995 -2.644 1.00 45.38 81 THR A O 1
ATOM 621 N N . HIS A 1 82 ? -20.039 22.931 -1.333 1.00 43.09 82 HIS A N 1
ATOM 622 C CA . HIS A 1 82 ? -21.048 23.238 -2.330 1.00 43.09 82 HIS A CA 1
ATOM 623 C C . HIS A 1 82 ? -21.271 24.754 -2.264 1.00 43.09 82 HIS A C 1
ATOM 625 O O . HIS A 1 82 ? -21.721 25.239 -1.226 1.00 43.09 82 HIS A O 1
ATOM 631 N N . ALA A 1 83 ? -20.901 25.483 -3.316 1.00 44.06 83 ALA A N 1
ATOM 632 C CA . ALA A 1 83 ? -21.394 26.823 -3.642 1.00 44.06 83 ALA A CA 1
ATOM 633 C C . ALA A 1 83 ? -21.047 27.134 -5.101 1.00 44.06 83 ALA A C 1
ATOM 635 O O . ALA A 1 83 ? -19.852 26.998 -5.451 1.00 44.06 83 ALA A O 1
#

Organism: NCBI:txid2699430

Sequence (83 aa):
MRDIIALGLRAEPDTAEKLVACALRHPTDVVAGIEIVERIRDWPRGSWRDKALCALSRHPSCLVSKAAERSLQASTPQAVTHA

Foldseek 3Di:
DVVLLVLLPDPDLVNLVVLLVVCQVCLVPVVSLLSSLVSLLPDDDDPSSLVSLVSQLPRPPPSSNVSSVVSNVVVPVPPDPDD

Secondary structure (DSSP, 8-state):
-HHHHHGGGS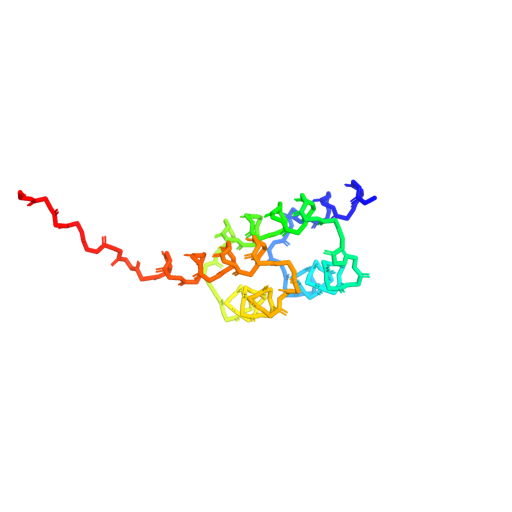--HHHHHHHHHHHHH-TT-HHHHHHHHHHHHTSPS-HHHHHHHHHHTT-SSHHHHHHHHHHHHTTS-------

Radius of gyration: 12.86 Å; chains: 1; bounding box: 32×42×25 Å

pLDDT: mean 79.15, std 16.11, range [42.03, 93.81]